Protein AF-A0A967IIK9-F1 (afdb_monomer)

Mean predicted aligned error: 10.29 Å

pLDDT: mean 81.0, std 13.45, range [45.06, 97.81]

Foldseek 3Di:
DPQADALKKKFKAQDPPQVSAWFNGPDIDGQDPRNDDDDDDDFHWIWIKMWHEPVSDPHDDHDAQIWIFTLPPPTDGDDPPDDDDSPDTDTDGHHHVVVVVVVVVPPDDADPDKDKDFDADPVRQGDWQDKDFADPDPVPTGRGQWIWGTAHNRRMTIIHRD

Secondary structure (DSSP, 8-state):
-----TT-EEEEES-STTTT-SS--SEEEEPPTTS-------SEEEEEEEEE-TT--SSSPPPTT-EEEE-TTPSEEE-TT-PPP------EE--HHHHHHHHHS-SS---S-EEEEE-B-TTS-B-SS---EE-SSTT--SS-SEEPPPP-TT-EEEEE--

Sequence (162 aa):
EGQPVVNGFVYVYTEAESGLMGPSYGEAIRIEDDGTFRIDLPAGRFFLAARKRADGGRMGEPAAGDLNGTYPANPVEVISGQYHEVGDFALSRVDAATLQQRLAVGKFDQTGTRFEGQVVTRDGAPVEGIYVFAYLDSRMVGKPTHISDPTGSDGRYVLNLG

Solvent-accessible surface area (backbone atoms only — not comparable to full-atom values): 9753 Å² total; per-residue (Å²): 130,94,66,59,52,57,68,18,33,43,36,34,20,73,61,73,90,45,78,80,38,62,69,42,51,82,44,73,44,68,27,36,83,81,42,49,76,85,82,93,72,75,60,47,60,32,35,48,35,39,41,29,42,88,86,63,55,94,71,81,82,86,51,67,72,15,36,43,28,65,46,86,73,55,67,44,77,42,56,78,98,60,88,80,87,80,74,86,78,71,66,42,70,37,51,54,68,62,51,49,52,59,58,67,51,56,94,62,68,91,44,97,40,68,52,73,54,68,44,53,50,99,88,64,50,52,38,57,68,45,69,51,74,40,56,91,52,92,84,67,63,30,43,56,76,28,68,29,58,59,12,41,83,73,4,40,40,53,34,48,58,114

Structure (mmCIF, N/CA/C/O backbone):
data_AF-A0A967IIK9-F1
#
_entry.id   AF-A0A967IIK9-F1
#
loop_
_atom_site.group_PDB
_atom_site.id
_atom_site.type_symbol
_atom_site.label_atom_id
_atom_site.label_alt_id
_atom_site.label_comp_id
_atom_site.label_asym_id
_atom_site.label_entity_id
_atom_site.label_seq_id
_atom_site.pdbx_PDB_ins_code
_atom_site.Cartn_x
_atom_site.Cartn_y
_atom_site.Cartn_z
_atom_site.occupancy
_atom_site.B_iso_or_equiv
_atom_site.auth_seq_id
_atom_site.auth_comp_id
_atom_site.auth_asym_id
_atom_site.auth_atom_id
_atom_site.pdbx_PDB_model_num
ATOM 1 N N . GLU A 1 1 ? -20.370 2.211 -4.664 1.00 54.03 1 GLU A N 1
ATOM 2 C CA . GLU A 1 1 ? -21.839 2.062 -4.760 1.00 54.03 1 GLU A CA 1
ATOM 3 C C . GLU A 1 1 ? -22.415 1.214 -3.618 1.00 54.03 1 GLU A C 1
ATOM 5 O O . GLU A 1 1 ? -23.237 0.352 -3.874 1.00 54.03 1 GLU A O 1
ATOM 10 N N . GLY A 1 2 ? -22.001 1.418 -2.357 1.00 71.12 2 GLY A N 1
ATOM 11 C CA . GLY A 1 2 ? -22.587 0.721 -1.192 1.00 71.12 2 GLY A CA 1
ATOM 12 C C . GLY A 1 2 ? -22.549 -0.819 -1.191 1.00 71.12 2 GLY A C 1
ATOM 13 O O . GLY A 1 2 ? -23.054 -1.426 -0.258 1.00 71.12 2 GLY A O 1
ATOM 14 N N . GLN A 1 3 ? -21.985 -1.459 -2.220 1.00 79.75 3 GLN A N 1
ATOM 15 C CA . GLN A 1 3 ? -21.902 -2.910 -2.333 1.00 79.75 3 GLN A CA 1
ATOM 16 C C . GLN A 1 3 ? -20.699 -3.460 -1.554 1.00 79.75 3 GLN A C 1
ATOM 18 O O . GLN A 1 3 ? -19.632 -2.832 -1.580 1.00 79.75 3 GLN A O 1
ATOM 23 N N . PRO A 1 4 ? -20.841 -4.647 -0.937 1.00 83.19 4 PRO A N 1
ATOM 24 C CA . PRO A 1 4 ? -19.737 -5.384 -0.337 1.00 83.19 4 PRO A CA 1
ATOM 25 C C . PRO A 1 4 ? -18.557 -5.571 -1.291 1.00 83.19 4 PRO A C 1
ATOM 27 O O . PRO A 1 4 ? -18.717 -5.889 -2.473 1.00 83.19 4 PRO A O 1
ATOM 30 N N . VAL A 1 5 ? -17.345 -5.401 -0.767 1.00 85.12 5 VAL A N 1
ATOM 31 C CA . VAL A 1 5 ? -16.115 -5.582 -1.540 1.00 85.12 5 VAL A CA 1
ATOM 32 C C . VAL A 1 5 ? -15.640 -7.022 -1.395 1.00 85.12 5 VAL A C 1
ATOM 34 O O . VAL A 1 5 ? -14.911 -7.358 -0.470 1.00 85.12 5 VAL A O 1
ATOM 37 N N . VAL A 1 6 ? -16.002 -7.865 -2.357 1.00 84.88 6 VAL A N 1
ATOM 38 C CA . VAL A 1 6 ? -15.527 -9.256 -2.414 1.00 84.88 6 VAL A CA 1
ATOM 39 C C . VAL A 1 6 ? -14.081 -9.342 -2.909 1.00 84.88 6 VAL A C 1
ATOM 41 O O . VAL A 1 6 ? -13.674 -8.578 -3.791 1.00 84.88 6 VAL A O 1
ATOM 44 N N . ASN A 1 7 ? -13.301 -10.298 -2.390 1.00 84.12 7 ASN A N 1
ATOM 45 C CA . ASN A 1 7 ? -11.879 -10.497 -2.732 1.00 84.12 7 ASN A CA 1
ATOM 46 C C . ASN A 1 7 ? -10.967 -9.287 -2.440 1.00 84.12 7 ASN A C 1
ATOM 48 O O . ASN A 1 7 ? -9.901 -9.145 -3.042 1.00 84.12 7 ASN A O 1
ATOM 52 N N . GLY A 1 8 ? -11.386 -8.390 -1.547 1.00 89.75 8 GLY A N 1
ATOM 53 C CA . GLY A 1 8 ? -10.505 -7.370 -0.990 1.00 89.75 8 GLY A CA 1
ATOM 54 C C . GLY A 1 8 ? -9.686 -7.909 0.182 1.00 89.75 8 GLY A C 1
ATOM 55 O O . GLY A 1 8 ? -9.935 -9.001 0.691 1.00 89.75 8 GLY A O 1
ATOM 56 N N . PHE A 1 9 ? -8.722 -7.114 0.628 1.00 90.75 9 PHE A N 1
ATOM 57 C CA . PHE A 1 9 ? -7.937 -7.367 1.827 1.00 90.75 9 PHE A CA 1
ATOM 58 C C . PHE A 1 9 ? -7.936 -6.133 2.722 1.00 90.75 9 PHE A C 1
ATOM 60 O O . PHE A 1 9 ? -7.770 -5.014 2.228 1.00 90.75 9 PHE A O 1
ATOM 67 N N . VAL A 1 10 ? -8.058 -6.347 4.030 1.00 90.38 10 VAL A N 1
ATOM 68 C CA . VAL A 1 10 ? -7.751 -5.349 5.061 1.00 90.38 10 VAL A CA 1
ATOM 69 C C . VAL A 1 10 ? -6.328 -5.583 5.544 1.00 90.38 10 VAL A C 1
ATOM 71 O O . VAL A 1 10 ? -5.923 -6.716 5.786 1.00 90.38 10 VAL A O 1
ATOM 74 N N . TYR A 1 11 ? -5.566 -4.508 5.663 1.00 87.75 11 TYR A N 1
ATOM 75 C CA . TYR A 1 11 ? -4.158 -4.480 6.018 1.00 87.75 11 TYR A CA 1
ATOM 76 C C . TYR A 1 11 ? -3.973 -3.735 7.330 1.00 87.75 11 TYR A C 1
ATOM 78 O O . TYR A 1 11 ? -4.471 -2.617 7.475 1.00 87.75 11 TYR A O 1
ATOM 86 N N . VAL A 1 12 ? -3.222 -4.339 8.247 1.00 86.69 12 VAL A N 1
ATOM 87 C CA . VAL A 1 12 ? -2.932 -3.783 9.570 1.00 86.69 12 VAL A CA 1
ATOM 88 C C . VAL A 1 12 ? -1.484 -3.327 9.630 1.00 86.69 12 VAL A C 1
ATOM 90 O O . VAL A 1 12 ? -0.575 -4.125 9.412 1.00 86.69 12 VAL A O 1
ATOM 93 N N . TYR A 1 13 ? -1.281 -2.064 9.987 1.00 82.06 13 TYR A N 1
ATOM 94 C CA . TYR A 1 13 ? 0.025 -1.436 10.159 1.00 82.06 13 TYR A CA 1
ATOM 95 C C . TYR A 1 13 ? 0.215 -0.987 11.605 1.00 82.06 13 TYR A C 1
ATOM 97 O O . TYR A 1 13 ? -0.733 -0.545 12.250 1.00 82.06 13 TYR A O 1
ATOM 105 N N . THR A 1 14 ? 1.444 -1.041 12.111 1.00 77.00 14 THR A N 1
ATOM 106 C CA . THR A 1 14 ? 1.787 -0.541 13.457 1.00 77.00 14 THR A CA 1
ATOM 107 C C . THR A 1 14 ? 2.270 0.914 13.457 1.00 77.00 14 THR A C 1
ATOM 109 O O . THR A 1 14 ? 2.436 1.505 14.519 1.00 77.00 14 THR A O 1
ATOM 112 N N . GLU A 1 15 ? 2.488 1.517 12.282 1.00 68.19 15 GLU A N 1
ATOM 113 C CA . GLU A 1 15 ? 3.069 2.859 12.128 1.00 68.19 15 GLU A CA 1
ATOM 114 C C . GLU A 1 15 ? 2.375 3.660 11.008 1.00 68.19 15 GLU A C 1
ATOM 116 O O . GLU A 1 15 ? 2.058 3.118 9.946 1.00 68.19 15 GLU A O 1
ATOM 121 N N . ALA A 1 16 ? 2.163 4.967 11.230 1.00 58.56 16 ALA A N 1
ATOM 122 C CA . ALA A 1 16 ? 1.489 5.874 10.286 1.00 58.56 16 ALA A CA 1
ATOM 123 C C . ALA A 1 16 ? 2.387 6.339 9.127 1.00 58.56 16 ALA A C 1
ATOM 125 O O . ALA A 1 16 ? 1.904 6.636 8.032 1.00 58.56 16 ALA A O 1
ATOM 126 N N . GLU A 1 17 ? 3.691 6.461 9.394 1.00 52.66 17 GLU A N 1
ATOM 127 C CA . GLU A 1 17 ? 4.623 7.330 8.653 1.00 52.66 17 GLU A CA 1
ATOM 128 C C . GLU A 1 17 ? 4.910 6.856 7.217 1.00 52.66 17 GLU A C 1
ATOM 130 O O . GLU A 1 17 ? 5.408 7.606 6.381 1.00 52.66 17 GLU A O 1
ATOM 135 N N . SER A 1 18 ? 4.504 5.633 6.874 1.00 49.22 18 SER A N 1
ATOM 136 C CA . SER A 1 18 ? 4.725 5.018 5.563 1.00 49.22 18 SER A CA 1
ATOM 137 C C . SER A 1 18 ? 3.665 5.357 4.502 1.00 49.22 18 SER A C 1
ATOM 139 O O . SER A 1 18 ? 3.729 4.837 3.385 1.00 49.22 18 SER A O 1
ATOM 141 N N . GLY A 1 19 ? 2.651 6.171 4.821 1.00 53.50 19 GLY A N 1
ATOM 142 C CA . GLY A 1 19 ? 1.469 6.315 3.958 1.00 53.50 19 GLY A CA 1
ATOM 143 C C . GLY A 1 19 ? 0.688 5.001 3.808 1.00 53.50 19 GLY A C 1
ATOM 144 O O . GLY A 1 19 ? -0.038 4.825 2.829 1.00 53.50 19 GLY A O 1
ATOM 145 N N . LEU A 1 20 ? 0.872 4.080 4.765 1.00 54.59 20 LEU A N 1
ATOM 146 C CA . LEU A 1 20 ? 0.305 2.730 4.804 1.00 54.59 20 LEU A CA 1
ATOM 147 C C . LEU A 1 20 ? 0.713 1.878 3.595 1.00 54.59 20 LEU A C 1
ATOM 149 O O . LEU A 1 20 ? -0.109 1.189 3.002 1.00 54.59 20 LEU A O 1
ATOM 153 N N . MET A 1 21 ? 1.981 1.931 3.189 1.00 54.22 21 MET A N 1
ATOM 154 C CA . MET A 1 21 ? 2.543 1.150 2.077 1.00 54.22 21 MET A CA 1
ATOM 155 C C . MET A 1 21 ? 3.737 0.317 2.575 1.00 54.22 21 MET A C 1
ATOM 157 O O . MET A 1 21 ? 4.458 0.747 3.469 1.00 54.22 21 MET A O 1
ATOM 161 N N . GLY A 1 22 ? 3.973 -0.865 1.995 1.00 50.12 22 GLY A N 1
ATOM 162 C CA . GLY A 1 22 ? 5.107 -1.740 2.352 1.00 50.12 22 GLY A CA 1
ATOM 163 C C . GLY A 1 22 ? 4.835 -2.764 3.477 1.00 50.12 22 GLY A C 1
ATOM 164 O O . GLY A 1 22 ? 3.728 -2.800 4.011 1.00 50.12 22 GLY A O 1
ATOM 165 N N . PRO A 1 23 ? 5.808 -3.642 3.810 1.00 45.06 23 PRO A N 1
ATOM 166 C CA . PRO A 1 23 ? 5.600 -4.878 4.575 1.00 45.06 23 PRO A CA 1
ATOM 167 C C . PRO A 1 23 ? 5.511 -4.745 6.103 1.00 45.06 23 PRO A C 1
ATOM 169 O O . PRO A 1 23 ? 5.667 -5.754 6.785 1.00 45.06 23 PRO A O 1
ATOM 172 N N . SER A 1 24 ? 5.204 -3.568 6.667 1.00 47.59 24 SER A N 1
ATOM 173 C CA . SER A 1 24 ? 4.744 -3.511 8.070 1.00 47.59 24 SER A CA 1
ATOM 174 C C . SER A 1 24 ? 3.294 -3.994 8.135 1.00 47.59 24 SER A C 1
ATOM 176 O O . SER A 1 24 ? 2.374 -3.240 8.425 1.00 47.59 24 SER A O 1
ATOM 178 N N . TYR A 1 25 ? 3.088 -5.248 7.742 1.00 59.69 25 TYR A N 1
ATOM 179 C CA . TYR A 1 25 ? 1.838 -5.954 7.914 1.00 59.69 25 TYR A CA 1
ATOM 180 C C . TYR A 1 25 ? 1.947 -6.667 9.250 1.00 59.69 25 TYR A C 1
ATOM 182 O O . TYR A 1 25 ? 2.594 -7.708 9.335 1.00 59.69 25 TYR A O 1
ATOM 190 N N . GLY A 1 26 ? 1.318 -6.111 10.286 1.00 57.41 26 GLY A N 1
ATOM 191 C CA . GLY A 1 26 ? 0.969 -6.932 11.444 1.00 57.41 26 GLY A CA 1
ATOM 192 C C . GLY A 1 26 ? 0.155 -8.137 10.965 1.00 57.41 26 GLY A C 1
ATOM 193 O O . GLY A 1 26 ? 0.428 -9.267 11.352 1.00 57.41 26 GLY A O 1
ATOM 194 N N . GLU A 1 27 ? -0.758 -7.894 10.012 1.00 67.38 27 GLU A N 1
ATOM 195 C CA . GLU A 1 27 ? -1.522 -8.917 9.305 1.00 67.38 27 GLU A CA 1
ATOM 196 C C . GLU A 1 27 ? -2.166 -8.344 8.025 1.00 67.38 27 GLU A C 1
ATOM 198 O O . GLU A 1 27 ? -2.284 -7.125 7.859 1.00 67.38 27 GLU A O 1
ATOM 203 N N . ALA A 1 28 ? -2.610 -9.211 7.111 1.00 80.88 28 ALA A N 1
ATOM 204 C CA . ALA A 1 28 ? -3.634 -8.828 6.140 1.00 80.88 28 ALA A CA 1
ATOM 205 C C . ALA A 1 28 ? -4.644 -9.955 5.962 1.00 80.88 28 ALA A C 1
ATOM 207 O O . ALA A 1 28 ? -4.259 -11.117 5.804 1.00 80.88 28 ALA A O 1
ATOM 208 N N . ILE A 1 29 ? -5.918 -9.593 5.968 1.00 87.19 29 ILE A N 1
ATOM 209 C CA . ILE A 1 29 ? -7.032 -10.533 6.054 1.00 87.19 29 ILE A CA 1
ATOM 210 C C . ILE A 1 29 ? -7.949 -10.317 4.872 1.00 87.19 29 ILE A C 1
ATOM 212 O O . ILE A 1 29 ? -8.207 -9.182 4.470 1.00 87.19 29 ILE A O 1
ATOM 216 N N . ARG A 1 30 ? -8.381 -11.429 4.281 1.00 89.88 30 ARG A N 1
ATOM 217 C CA . ARG A 1 30 ? -9.319 -11.419 3.165 1.00 89.88 30 ARG A CA 1
ATOM 218 C C . ARG A 1 30 ? -10.685 -10.967 3.682 1.00 89.88 30 ARG A C 1
ATOM 220 O O . ARG A 1 30 ? -11.113 -11.407 4.741 1.00 89.88 30 ARG A O 1
ATOM 227 N N . ILE A 1 31 ? -11.339 -10.095 2.927 1.00 90.44 31 ILE A N 1
ATOM 228 C CA . ILE A 1 31 ? -12.728 -9.708 3.167 1.00 90.44 31 ILE A CA 1
ATOM 229 C C . ILE A 1 31 ? -13.622 -10.867 2.720 1.00 90.44 31 ILE A C 1
ATOM 231 O O . ILE A 1 31 ? -13.422 -11.418 1.630 1.00 90.44 31 ILE A O 1
ATOM 235 N N . GLU A 1 32 ? -14.573 -11.239 3.569 1.00 90.06 32 GLU A N 1
ATOM 236 C CA . GLU A 1 32 ? -15.556 -12.279 3.283 1.00 90.06 32 GLU A CA 1
ATOM 237 C C . GLU A 1 32 ? -16.496 -11.859 2.144 1.00 90.06 32 GLU A C 1
ATOM 239 O O . GLU A 1 32 ? -16.571 -10.693 1.746 1.00 90.06 32 GLU A O 1
ATOM 244 N N . ASP A 1 33 ? -17.230 -12.819 1.586 1.00 88.44 33 ASP A N 1
ATOM 245 C CA . ASP A 1 33 ? -18.086 -12.562 0.423 1.00 88.44 33 ASP A CA 1
ATOM 246 C C . ASP A 1 33 ? -19.277 -11.629 0.751 1.00 88.44 33 ASP A C 1
ATOM 248 O O . ASP A 1 33 ? -19.853 -11.017 -0.149 1.00 88.44 33 ASP A O 1
ATOM 252 N N . ASP A 1 34 ? -19.613 -11.468 2.035 1.00 88.62 34 ASP A N 1
ATOM 253 C CA . ASP A 1 34 ? -20.610 -10.514 2.539 1.00 88.62 34 ASP A CA 1
ATOM 254 C C . ASP A 1 34 ? -20.029 -9.124 2.870 1.00 88.62 34 ASP A C 1
ATOM 256 O O . ASP A 1 34 ? -20.766 -8.222 3.270 1.00 88.62 34 ASP A O 1
ATOM 260 N N . GLY A 1 35 ? -18.724 -8.918 2.659 1.00 89.00 35 GLY A N 1
ATOM 261 C CA . GLY A 1 35 ? -18.029 -7.658 2.929 1.00 89.00 35 GLY A CA 1
ATOM 262 C C . GLY A 1 35 ? -17.511 -7.510 4.357 1.00 89.00 35 GLY A C 1
ATOM 263 O O . GLY A 1 35 ? -16.884 -6.493 4.660 1.00 89.00 35 GLY A O 1
ATOM 264 N N . THR A 1 36 ? -17.746 -8.493 5.226 1.00 91.25 36 THR A N 1
ATOM 265 C CA . THR A 1 36 ? -17.267 -8.463 6.608 1.00 91.25 36 THR A CA 1
ATOM 266 C C . THR A 1 36 ? -15.810 -8.916 6.714 1.00 91.25 36 THR A C 1
ATOM 268 O O . THR A 1 36 ? -15.253 -9.578 5.836 1.00 91.25 36 THR A O 1
ATOM 271 N N . PHE A 1 37 ? -15.154 -8.519 7.801 1.00 90.94 37 PHE A N 1
ATOM 272 C CA . PHE A 1 37 ? -13.833 -9.009 8.175 1.00 90.94 37 PHE A CA 1
ATOM 273 C C . PHE A 1 37 ? -13.692 -8.973 9.697 1.00 90.94 37 PHE A C 1
ATOM 275 O O . PHE A 1 37 ? -14.311 -8.151 10.375 1.00 90.94 37 PHE A O 1
ATOM 282 N N . ARG A 1 38 ? -12.850 -9.852 10.242 1.00 90.38 38 ARG A N 1
ATOM 283 C CA . ARG A 1 38 ? -12.501 -9.878 11.666 1.00 90.38 38 ARG A CA 1
ATOM 284 C C . ARG A 1 38 ? -11.003 -10.085 11.806 1.00 90.38 38 ARG A C 1
ATOM 286 O O . ARG A 1 38 ? -10.424 -10.879 11.070 1.00 90.38 38 ARG A O 1
ATOM 293 N N . ILE A 1 39 ? -10.393 -9.362 12.739 1.00 87.25 39 ILE A N 1
ATOM 294 C CA . ILE A 1 39 ? -8.954 -9.409 12.989 1.00 87.25 39 ILE A CA 1
ATOM 295 C C . ILE A 1 39 ? -8.725 -9.548 14.488 1.00 87.25 39 ILE A C 1
ATOM 297 O O . ILE A 1 39 ? -9.228 -8.731 15.258 1.00 87.25 39 ILE A O 1
ATOM 301 N N . ASP A 1 40 ? -7.954 -10.555 14.885 1.00 87.19 40 ASP A N 1
ATOM 302 C CA . ASP A 1 40 ? -7.540 -10.746 16.271 1.00 87.19 40 ASP A CA 1
ATOM 303 C C . ASP A 1 40 ? -6.155 -10.115 16.461 1.00 87.19 40 ASP A C 1
ATOM 305 O O . ASP A 1 40 ? -5.150 -10.641 15.990 1.00 87.19 40 ASP A O 1
ATOM 309 N N . LEU A 1 41 ? -6.100 -8.963 17.135 1.00 84.62 41 LEU A N 1
ATOM 310 C CA . LEU A 1 41 ? -4.861 -8.215 17.369 1.00 84.62 41 LEU A CA 1
ATOM 311 C C . LEU A 1 41 ? -4.481 -8.209 18.854 1.00 84.62 41 LEU A C 1
A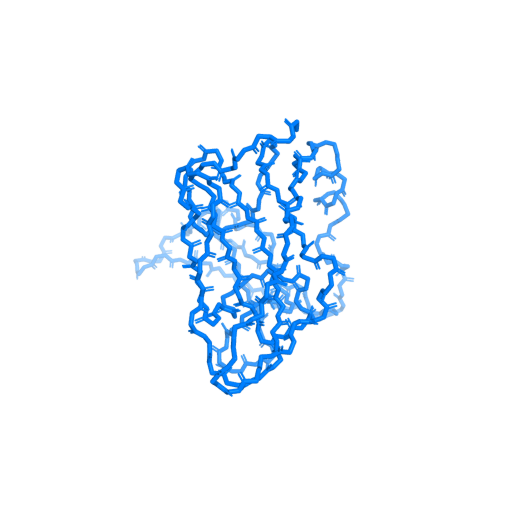TOM 313 O O . LEU A 1 41 ? -5.363 -8.189 19.718 1.00 84.62 41 LEU A O 1
ATOM 317 N N . PRO A 1 42 ? -3.175 -8.168 19.185 1.00 84.31 42 PRO A N 1
ATOM 318 C CA . PRO A 1 42 ? -2.753 -7.834 20.537 1.00 84.31 42 PRO A CA 1
ATOM 319 C C . PRO A 1 42 ? -3.153 -6.394 20.878 1.00 84.31 42 PRO A C 1
ATOM 321 O O . PRO A 1 42 ? -3.372 -5.568 19.991 1.00 84.31 42 PRO A O 1
ATOM 324 N N . ALA A 1 43 ? -3.201 -6.072 22.172 1.00 87.56 43 ALA A N 1
ATOM 325 C CA . ALA A 1 43 ? -3.431 -4.698 22.601 1.00 87.56 43 ALA A CA 1
ATOM 326 C C . ALA A 1 43 ? -2.345 -3.768 22.033 1.00 87.56 43 ALA A C 1
ATOM 328 O O . ALA A 1 43 ? -1.154 -4.087 22.091 1.00 87.56 43 ALA A O 1
ATOM 329 N N . GLY A 1 44 ? -2.750 -2.626 21.482 1.00 87.81 44 GLY A N 1
ATOM 330 C CA . GLY A 1 44 ? -1.831 -1.735 20.783 1.00 87.81 44 GLY A CA 1
ATOM 331 C C . GLY A 1 44 ? -2.522 -0.683 19.924 1.00 87.81 44 GLY A C 1
ATOM 332 O O . GLY A 1 44 ? -3.744 -0.557 19.921 1.00 87.81 44 GLY A O 1
ATOM 333 N N . ARG A 1 45 ? -1.710 0.085 19.193 1.00 86.62 45 ARG A N 1
ATOM 334 C CA . ARG A 1 45 ? -2.147 1.145 18.280 1.00 86.62 45 ARG A CA 1
ATOM 335 C C . ARG A 1 45 ? -1.866 0.720 16.845 1.00 86.62 45 ARG A C 1
ATOM 337 O O . ARG A 1 45 ? -0.717 0.452 16.502 1.00 86.62 45 ARG A O 1
ATOM 344 N N . PHE A 1 46 ? -2.902 0.699 16.015 1.00 87.19 46 PHE A N 1
ATOM 345 C CA . PHE A 1 46 ? -2.832 0.202 14.645 1.00 87.19 46 PHE A CA 1
ATOM 346 C C . PHE A 1 46 ? -3.403 1.196 13.641 1.00 87.19 46 PHE A C 1
ATOM 348 O O . PHE A 1 46 ? -4.170 2.093 13.979 1.00 87.19 46 PHE A O 1
ATOM 355 N N . PHE A 1 47 ? -3.042 1.011 12.380 1.00 88.75 47 PHE A N 1
ATOM 356 C CA . PHE A 1 47 ? -3.586 1.742 11.249 1.00 88.75 47 PHE A CA 1
ATOM 357 C C . PHE A 1 47 ? -4.103 0.744 10.226 1.00 88.75 47 PHE A C 1
ATOM 359 O O . PHE A 1 47 ? -3.425 -0.230 9.904 1.00 88.75 47 PHE A O 1
ATOM 366 N N . LEU A 1 48 ? -5.299 0.989 9.707 1.00 89.31 48 LEU A N 1
ATOM 367 C CA . LEU A 1 48 ? -5.974 0.100 8.775 1.00 89.31 48 LEU A CA 1
ATOM 368 C C . LEU A 1 48 ? -6.022 0.714 7.374 1.00 89.31 48 LEU A C 1
ATOM 370 O O . LEU A 1 48 ? -6.397 1.877 7.196 1.00 89.31 48 LEU A O 1
ATOM 374 N N . ALA A 1 49 ? -5.681 -0.085 6.369 1.00 90.00 49 ALA A N 1
ATOM 375 C CA . ALA A 1 49 ? -5.963 0.201 4.965 1.00 90.00 49 ALA A CA 1
ATOM 376 C C . ALA A 1 49 ? -6.735 -0.973 4.365 1.00 90.00 49 ALA A C 1
ATOM 378 O O . ALA A 1 49 ? -6.540 -2.108 4.786 1.00 90.00 49 ALA A O 1
ATOM 379 N N . ALA A 1 50 ? -7.562 -0.738 3.357 1.00 90.69 50 ALA A N 1
ATOM 380 C CA . ALA A 1 50 ? -8.236 -1.806 2.635 1.00 90.69 50 ALA A CA 1
ATOM 381 C C . ALA A 1 50 ? -8.013 -1.645 1.130 1.00 90.69 50 ALA A C 1
ATOM 383 O O . ALA A 1 50 ? -7.948 -0.527 0.608 1.00 90.69 50 ALA A O 1
ATOM 384 N N . ARG A 1 51 ? -7.813 -2.768 0.433 1.00 90.69 51 ARG A N 1
ATOM 385 C CA . ARG A 1 51 ? -7.519 -2.777 -1.006 1.00 90.69 51 ARG A CA 1
ATOM 386 C C . ARG A 1 51 ? -8.150 -3.966 -1.698 1.00 90.69 51 ARG A C 1
ATOM 388 O O . ARG A 1 51 ? -8.104 -5.077 -1.181 1.00 90.69 51 ARG A O 1
ATOM 395 N N . LYS A 1 52 ? -8.635 -3.753 -2.915 1.00 91.06 52 LYS A N 1
ATOM 396 C CA . LYS A 1 52 ? -8.994 -4.817 -3.853 1.00 91.06 52 LYS A CA 1
ATOM 397 C C . LYS A 1 52 ? -8.265 -4.563 -5.157 1.00 91.06 52 LYS A C 1
ATOM 399 O O . LYS A 1 52 ? -8.5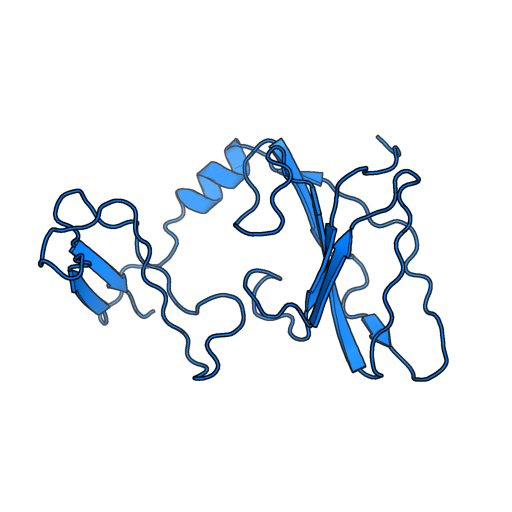45 -3.567 -5.824 1.00 91.06 52 LYS A O 1
ATOM 404 N N . ARG A 1 53 ? -7.363 -5.474 -5.512 1.00 88.38 53 ARG A N 1
ATOM 405 C CA . ARG A 1 53 ? -6.643 -5.413 -6.783 1.00 88.38 53 ARG A CA 1
ATOM 406 C C . ARG A 1 53 ? -7.365 -6.202 -7.859 1.00 88.38 53 ARG A C 1
ATOM 408 O O . ARG A 1 53 ? -8.004 -7.214 -7.565 1.00 88.38 53 ARG A O 1
ATOM 415 N N . ALA A 1 54 ? -7.284 -5.730 -9.096 1.00 86.31 54 ALA A N 1
ATOM 416 C CA . ALA A 1 54 ? -7.885 -6.398 -10.245 1.00 86.31 54 ALA A CA 1
ATOM 417 C C . ALA A 1 54 ? -7.253 -7.773 -10.523 1.00 86.31 54 ALA A C 1
ATOM 419 O O . ALA A 1 54 ? -7.956 -8.689 -10.942 1.00 86.31 54 ALA A O 1
ATOM 420 N N . ASP A 1 55 ? -5.959 -7.931 -10.234 1.00 83.00 55 ASP A N 1
ATOM 421 C CA . ASP A 1 55 ? -5.213 -9.189 -10.367 1.00 83.00 55 ASP A CA 1
ATOM 422 C C . ASP A 1 55 ? -5.446 -10.171 -9.199 1.00 83.00 55 ASP A C 1
ATOM 424 O O . ASP A 1 55 ? -4.916 -11.280 -9.206 1.00 83.00 55 ASP A O 1
ATOM 428 N N . GLY A 1 56 ? -6.226 -9.775 -8.183 1.00 82.75 56 GLY A N 1
ATOM 429 C CA . GLY A 1 56 ? -6.432 -10.549 -6.954 1.00 82.75 56 GLY A CA 1
ATOM 430 C C . GLY A 1 56 ? -5.203 -10.607 -6.039 1.00 82.75 56 GLY A C 1
ATOM 431 O O . GLY A 1 56 ? -5.221 -11.290 -5.014 1.00 82.75 56 GLY A O 1
ATOM 432 N N . GLY A 1 57 ? -4.137 -9.887 -6.385 1.00 79.00 57 GLY A N 1
ATOM 433 C CA . GLY A 1 57 ? -2.879 -9.854 -5.668 1.00 79.00 57 GLY A CA 1
ATOM 434 C C . GLY A 1 57 ? -2.996 -9.187 -4.300 1.00 79.00 57 GLY A C 1
ATOM 435 O O . GLY A 1 57 ? -3.667 -8.167 -4.099 1.00 79.00 57 GLY A O 1
ATOM 436 N N . ARG A 1 58 ? -2.268 -9.745 -3.329 1.00 74.88 58 ARG A N 1
ATOM 437 C CA . ARG A 1 58 ? -2.175 -9.200 -1.966 1.00 74.88 58 ARG A CA 1
ATOM 438 C C . ARG A 1 58 ? -1.079 -8.138 -1.819 1.00 74.88 58 ARG A C 1
ATOM 440 O O . ARG A 1 58 ? -1.139 -7.337 -0.887 1.00 74.88 58 ARG A O 1
ATOM 447 N N . MET A 1 59 ? -0.095 -8.122 -2.713 1.00 71.88 59 MET A N 1
ATOM 448 C CA . MET A 1 59 ? 1.126 -7.314 -2.608 1.00 71.88 59 MET A CA 1
ATOM 449 C C . MET A 1 59 ? 1.237 -6.312 -3.763 1.00 71.88 59 MET A C 1
ATOM 451 O O . MET A 1 59 ? 0.524 -6.428 -4.752 1.00 71.88 59 MET A O 1
ATOM 455 N N . GLY A 1 60 ? 2.133 -5.330 -3.626 1.00 69.12 60 GLY A N 1
ATOM 456 C CA . GLY A 1 60 ? 2.380 -4.301 -4.645 1.00 69.12 60 GLY A CA 1
ATOM 457 C C . GLY A 1 60 ? 1.565 -3.019 -4.454 1.00 69.12 60 GLY A C 1
ATOM 458 O O . GLY A 1 60 ? 0.621 -2.971 -3.658 1.00 69.12 60 GLY A O 1
ATOM 459 N N . GLU A 1 61 ? 1.956 -1.953 -5.154 1.00 73.06 61 GLU A N 1
ATOM 460 C CA . GLU A 1 61 ? 1.197 -0.697 -5.148 1.00 73.06 61 GLU A CA 1
ATOM 461 C C . GLU A 1 61 ? -0.148 -0.882 -5.878 1.00 73.06 61 GLU A C 1
ATOM 463 O O . GLU A 1 61 ? -0.196 -1.625 -6.857 1.00 73.06 61 GLU A O 1
ATOM 468 N N . PRO A 1 62 ? -1.244 -0.244 -5.426 1.00 80.56 62 PRO A N 1
ATOM 469 C CA . PRO A 1 62 ? -2.499 -0.239 -6.175 1.00 80.56 62 PRO A CA 1
ATOM 470 C C . PRO A 1 62 ? -2.325 0.365 -7.574 1.00 80.56 62 PRO A C 1
ATOM 472 O O . PRO A 1 62 ? -1.768 1.457 -7.718 1.00 80.56 62 PRO A O 1
ATOM 475 N N . ALA A 1 63 ? -2.835 -0.326 -8.587 1.00 84.12 63 ALA A N 1
ATOM 476 C CA . ALA A 1 63 ? -2.871 0.127 -9.967 1.00 84.12 63 ALA A CA 1
ATOM 477 C C . ALA A 1 63 ? -4.152 0.919 -10.263 1.00 84.12 63 ALA A C 1
ATOM 479 O O . ALA A 1 63 ? -5.131 0.888 -9.513 1.00 84.12 63 ALA A O 1
ATOM 480 N N . ALA A 1 64 ? -4.164 1.629 -11.392 1.00 85.56 64 ALA A N 1
ATOM 481 C CA . ALA A 1 64 ? -5.368 2.296 -11.870 1.00 85.56 64 ALA A CA 1
ATOM 482 C C . ALA A 1 64 ? -6.514 1.285 -12.043 1.00 85.56 64 ALA A C 1
ATOM 484 O O . ALA A 1 64 ? -6.342 0.231 -12.653 1.00 85.56 64 ALA A O 1
ATOM 485 N N . GLY A 1 65 ? -7.693 1.621 -11.519 1.00 87.50 65 GLY A N 1
ATOM 486 C CA . GLY A 1 65 ? -8.866 0.748 -11.546 1.00 87.50 65 GLY A CA 1
ATOM 487 C C . GLY A 1 65 ? -9.025 -0.172 -10.332 1.00 87.50 65 GLY A C 1
ATOM 488 O O . GLY A 1 65 ? -10.141 -0.660 -10.131 1.00 87.50 65 GLY A O 1
ATOM 489 N N . ASP A 1 66 ? -7.993 -0.338 -9.501 1.00 91.12 66 ASP A N 1
ATOM 490 C CA . ASP A 1 66 ? -8.104 -1.006 -8.201 1.00 91.12 66 ASP A CA 1
ATOM 491 C C . ASP A 1 66 ? -8.995 -0.206 -7.242 1.00 91.12 66 ASP A C 1
ATOM 493 O O . ASP A 1 66 ? -9.271 0.976 -7.458 1.00 91.12 66 ASP A O 1
ATOM 497 N N . LEU A 1 67 ? -9.432 -0.838 -6.153 1.00 92.38 67 LEU A N 1
ATOM 498 C CA . LEU A 1 67 ? -10.050 -0.144 -5.025 1.00 92.38 67 LEU A CA 1
ATOM 499 C C . LEU A 1 67 ? -9.029 0.004 -3.897 1.00 92.38 67 LEU A C 1
ATOM 501 O O . LEU A 1 67 ? -8.359 -0.964 -3.540 1.00 92.38 67 LEU A O 1
ATOM 505 N N . ASN A 1 68 ? -8.930 1.196 -3.315 1.00 90.50 68 ASN A N 1
ATOM 506 C CA . ASN A 1 68 ? -8.023 1.498 -2.212 1.00 90.50 68 ASN A CA 1
ATOM 507 C C . ASN A 1 68 ? -8.683 2.485 -1.236 1.00 90.50 68 AS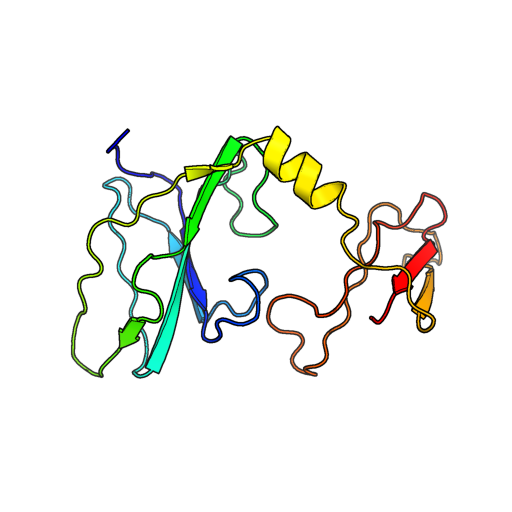N A C 1
ATOM 509 O O . ASN A 1 68 ? -9.408 3.391 -1.648 1.00 90.50 68 ASN A O 1
ATOM 513 N N . GLY A 1 69 ? -8.420 2.320 0.058 1.00 89.44 69 GLY A N 1
ATOM 514 C CA . GLY A 1 69 ? -8.936 3.203 1.098 1.00 89.44 69 GLY A CA 1
ATOM 515 C C . GLY A 1 69 ? -8.113 3.125 2.376 1.00 89.44 69 GLY A C 1
ATOM 516 O O . GLY A 1 69 ? -7.587 2.072 2.738 1.00 89.44 69 GLY A O 1
ATOM 517 N N . THR A 1 70 ? -8.021 4.262 3.056 1.00 90.12 70 THR A N 1
ATOM 518 C CA . THR A 1 70 ? -7.464 4.381 4.405 1.00 90.12 70 THR A CA 1
ATOM 519 C C . THR A 1 70 ? -8.621 4.509 5.380 1.00 90.12 70 THR A C 1
ATOM 521 O O . THR A 1 70 ? -9.556 5.262 5.110 1.00 90.12 70 THR A O 1
ATOM 524 N N . TYR A 1 71 ? -8.568 3.787 6.498 1.00 91.31 71 TYR A N 1
ATOM 525 C CA . TYR A 1 71 ? -9.637 3.847 7.487 1.00 91.31 71 TYR A CA 1
ATOM 526 C C . TYR A 1 71 ? -9.695 5.259 8.099 1.00 91.31 71 TYR A C 1
ATOM 528 O O . TYR A 1 71 ? -8.665 5.752 8.571 1.00 91.31 71 TYR A O 1
ATOM 536 N N . PRO A 1 72 ? -10.852 5.947 8.062 1.00 89.31 72 PRO A N 1
ATOM 537 C CA . PRO A 1 72 ? -10.934 7.370 8.398 1.00 89.31 72 PRO A CA 1
ATOM 538 C C . PRO A 1 72 ? -10.677 7.662 9.877 1.00 89.31 72 PRO A C 1
ATOM 540 O O . PRO A 1 72 ? -10.167 8.730 10.197 1.00 89.31 72 PRO A O 1
ATOM 543 N N . ALA A 1 73 ? -10.983 6.716 10.769 1.00 90.56 73 ALA A N 1
ATOM 544 C CA . ALA A 1 73 ? -10.721 6.837 12.202 1.00 90.56 73 ALA A CA 1
ATOM 545 C C . ALA A 1 73 ? -9.390 6.186 12.612 1.00 90.56 73 ALA A C 1
ATOM 547 O O . ALA A 1 73 ? -9.237 5.731 13.739 1.00 90.56 73 ALA A O 1
ATOM 548 N N . ASN A 1 74 ? -8.420 6.121 11.696 1.00 89.62 74 ASN A N 1
ATOM 549 C CA . ASN A 1 74 ? -7.050 5.780 12.058 1.00 89.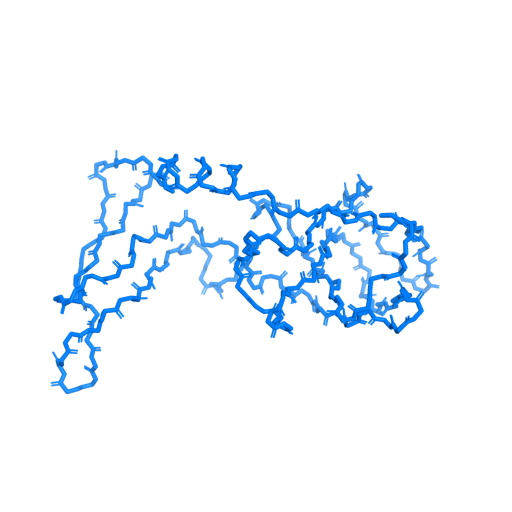62 74 ASN A CA 1
ATOM 550 C C . ASN A 1 74 ? -6.425 6.877 12.941 1.00 89.62 74 ASN A C 1
ATOM 552 O O . ASN A 1 74 ? -6.591 8.062 12.642 1.00 89.62 74 ASN A O 1
ATOM 556 N N . PRO A 1 75 ? -5.612 6.516 13.949 1.00 91.44 75 PRO A N 1
ATOM 557 C CA . PRO A 1 75 ? -5.290 5.156 14.397 1.00 91.44 75 PRO A CA 1
ATOM 558 C C . PRO A 1 75 ? -6.444 4.476 15.153 1.00 91.44 75 PRO A C 1
ATOM 560 O O . PRO A 1 75 ? -7.213 5.136 15.843 1.00 91.44 75 PRO A O 1
ATOM 563 N N . VAL A 1 76 ? -6.487 3.147 15.102 1.00 90.00 76 VAL A N 1
ATOM 564 C CA . VAL A 1 76 ? -7.357 2.316 15.942 1.00 90.00 76 VAL A CA 1
ATOM 565 C C . VAL A 1 76 ? -6.577 1.853 17.169 1.00 90.00 76 VAL A C 1
ATOM 567 O O . VAL A 1 76 ? -5.516 1.237 17.041 1.00 90.00 76 VAL A O 1
ATOM 570 N N . GLU A 1 77 ? -7.101 2.136 18.358 1.00 90.56 77 GLU A N 1
ATOM 571 C CA . GLU A 1 77 ? -6.601 1.567 19.610 1.00 90.56 77 GLU A CA 1
ATOM 572 C C . GLU A 1 77 ? -7.324 0.250 19.899 1.00 90.56 77 GLU A C 1
ATOM 574 O O . GLU A 1 77 ? -8.551 0.190 19.882 1.00 90.56 77 GLU A O 1
ATOM 579 N N . VAL A 1 78 ? -6.557 -0.810 20.145 1.00 89.06 78 VAL A N 1
ATOM 580 C CA . VAL A 1 78 ? -7.068 -2.132 20.515 1.00 89.06 78 VAL A CA 1
ATOM 581 C C . VAL A 1 78 ? -6.754 -2.380 21.979 1.00 89.06 78 VAL A C 1
ATOM 583 O O . VAL A 1 78 ? -5.592 -2.338 22.395 1.00 89.06 78 VAL A O 1
ATOM 586 N N . ILE A 1 79 ? -7.793 -2.674 22.757 1.00 89.00 79 ILE A N 1
ATOM 587 C CA . ILE A 1 79 ? -7.693 -3.022 24.173 1.00 89.00 79 ILE A CA 1
ATOM 588 C C . ILE A 1 79 ? -7.888 -4.532 24.330 1.00 89.00 79 ILE A C 1
ATOM 590 O O . ILE A 1 79 ? -8.744 -5.141 23.690 1.00 89.00 79 ILE A O 1
ATOM 594 N N . SER A 1 80 ? -7.089 -5.152 25.200 1.00 87.56 80 SER A N 1
ATOM 595 C CA . SER A 1 80 ? -7.162 -6.596 25.442 1.00 87.56 80 SER A CA 1
ATOM 596 C C . SER A 1 80 ? -8.561 -7.028 25.898 1.00 87.56 80 SER A C 1
ATOM 598 O O . SER A 1 80 ? -9.140 -6.428 26.804 1.00 87.56 80 SER A O 1
ATOM 600 N N . GLY A 1 81 ? -9.083 -8.096 25.288 1.00 87.62 81 GLY A N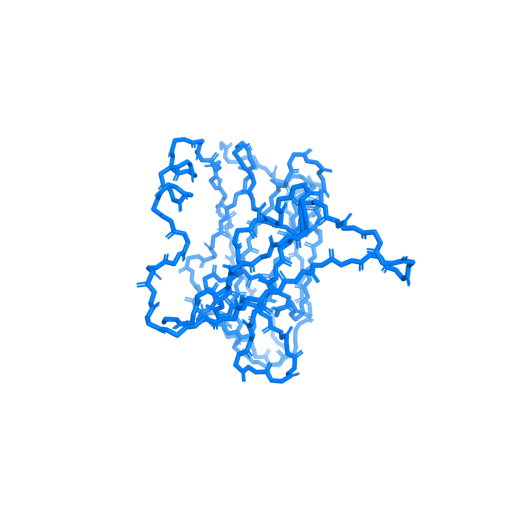 1
ATOM 601 C CA . GLY A 1 81 ? -10.372 -8.692 25.647 1.00 87.62 81 GLY A CA 1
ATOM 602 C C . GLY A 1 81 ? -11.604 -7.931 25.147 1.00 87.62 81 GLY A C 1
ATOM 603 O O . GLY A 1 81 ? -12.714 -8.280 25.545 1.00 87.62 81 GLY A O 1
ATOM 604 N N . GLN A 1 82 ? -11.435 -6.916 24.294 1.00 87.06 82 GLN A N 1
ATOM 605 C CA . GLN A 1 82 ? -12.536 -6.157 23.701 1.00 87.06 82 GLN A CA 1
ATOM 606 C C . GLN A 1 82 ? -12.535 -6.271 22.177 1.00 87.06 82 GLN A C 1
ATOM 608 O O . GLN A 1 82 ? -11.484 -6.282 21.540 1.00 87.06 82 GLN A O 1
ATOM 613 N N . TYR A 1 83 ? -13.734 -6.317 21.599 1.00 85.00 83 TYR A N 1
ATOM 614 C CA . TYR A 1 83 ? -13.926 -6.129 20.166 1.00 85.00 83 TYR A CA 1
ATOM 615 C C . TYR A 1 83 ? -14.302 -4.677 19.896 1.00 85.00 83 TYR A C 1
ATOM 617 O O . TYR A 1 83 ? -15.234 -4.150 20.505 1.00 85.00 83 TYR A O 1
ATOM 625 N N . HIS A 1 84 ? -13.588 -4.052 18.962 1.00 84.56 84 HIS A N 1
ATOM 626 C CA . HIS A 1 84 ? -13.913 -2.724 18.458 1.00 84.56 84 HIS A CA 1
ATOM 627 C C . HIS A 1 84 ? -14.577 -2.844 17.090 1.00 84.56 84 HIS A C 1
ATOM 629 O O . HIS A 1 84 ? -13.984 -3.357 16.142 1.00 84.56 84 HIS A O 1
ATOM 635 N N . GLU A 1 85 ? -15.812 -2.360 16.993 1.00 87.94 85 GLU A N 1
ATOM 636 C CA . GLU A 1 85 ? -16.517 -2.251 15.723 1.00 87.94 85 GLU A CA 1
ATOM 637 C C . GLU A 1 85 ? -16.026 -1.006 14.977 1.00 87.94 85 GLU A C 1
ATOM 639 O O . GLU A 1 85 ? -16.097 0.111 15.488 1.00 87.94 85 GLU A O 1
ATOM 644 N N . VAL A 1 86 ? -15.492 -1.212 13.773 1.00 86.69 86 VAL A N 1
ATOM 645 C CA . VAL A 1 86 ? -14.926 -0.144 12.929 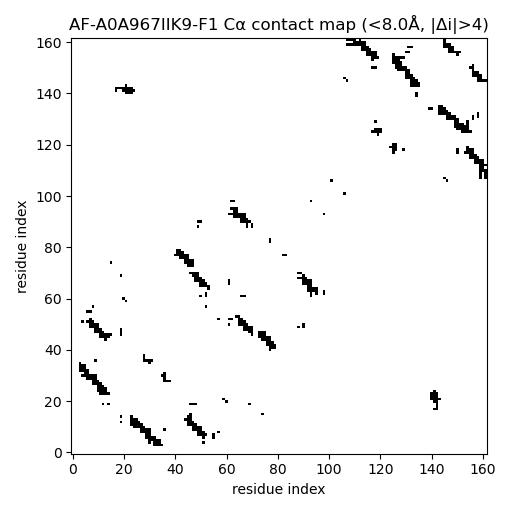1.00 86.69 86 VAL A CA 1
ATOM 646 C C . VAL A 1 86 ? -15.932 0.413 11.913 1.00 86.69 86 VAL A C 1
ATOM 648 O O . VAL A 1 86 ? -15.621 1.348 11.185 1.00 86.69 86 VAL A O 1
ATOM 651 N N . GLY A 1 87 ? -17.154 -0.125 11.869 1.00 88.75 87 GLY A N 1
ATOM 652 C CA . GLY A 1 87 ? -18.196 0.309 10.938 1.00 88.75 87 GLY A CA 1
ATOM 653 C C . GLY A 1 87 ? -17.789 0.192 9.463 1.00 88.75 87 GLY A C 1
ATOM 654 O O . GLY A 1 87 ? -16.956 -0.637 9.087 1.00 88.75 87 GLY A O 1
ATOM 655 N N . ASP A 1 88 ? -18.388 1.036 8.621 1.00 87.56 88 ASP A N 1
ATOM 656 C CA . ASP A 1 88 ? -18.194 0.989 7.172 1.00 87.56 88 ASP A CA 1
ATOM 657 C C . ASP A 1 88 ? -16.805 1.483 6.747 1.00 87.56 88 ASP A C 1
ATOM 659 O O . ASP A 1 88 ? -16.436 2.649 6.925 1.00 87.56 88 ASP A O 1
ATOM 663 N N . PHE A 1 89 ? -16.053 0.611 6.072 1.00 88.75 89 PHE A N 1
ATOM 664 C CA . PHE A 1 89 ? -14.774 0.959 5.461 1.00 88.75 89 PHE A CA 1
ATOM 665 C C . PHE A 1 89 ? -14.950 1.266 3.966 1.00 88.75 89 PHE A C 1
ATOM 667 O O . PHE A 1 89 ? -14.873 0.389 3.104 1.00 88.75 89 PHE A O 1
ATOM 674 N N . ALA A 1 90 ? -15.138 2.547 3.643 1.00 90.50 90 ALA A N 1
ATOM 675 C CA . ALA A 1 90 ? -15.288 2.999 2.263 1.00 90.50 90 ALA A CA 1
ATOM 676 C C . ALA A 1 90 ? -13.991 2.853 1.439 1.00 90.50 90 ALA A C 1
ATOM 678 O O . ALA A 1 90 ? -12.922 3.328 1.828 1.00 90.50 90 ALA A O 1
ATOM 679 N N . LEU A 1 91 ? -14.114 2.251 0.252 1.00 90.75 91 LEU A N 1
ATOM 680 C CA . LEU A 1 91 ? -13.048 2.176 -0.745 1.00 90.75 91 LEU A CA 1
ATOM 681 C C . LEU A 1 91 ? -13.357 3.044 -1.961 1.00 90.75 91 LEU A C 1
ATOM 683 O O . LEU A 1 91 ? -14.479 3.045 -2.474 1.00 90.75 91 LEU A O 1
ATOM 687 N N . SER A 1 92 ? -12.319 3.696 -2.475 1.00 91.19 92 SER A N 1
ATOM 688 C CA . SER A 1 92 ? -12.386 4.507 -3.687 1.00 91.19 92 SER A CA 1
ATOM 689 C C . SER A 1 92 ? -11.594 3.854 -4.808 1.00 91.19 92 SER A C 1
ATOM 691 O O . SER A 1 92 ? -10.564 3.217 -4.578 1.00 91.19 92 SER A O 1
ATOM 693 N N . ARG A 1 93 ? -12.069 4.021 -6.044 1.00 91.56 93 ARG A N 1
ATOM 694 C CA . ARG A 1 93 ? -11.328 3.570 -7.221 1.00 91.56 93 ARG A CA 1
ATOM 695 C C . ARG A 1 93 ? -10.070 4.418 -7.391 1.00 91.56 93 ARG A C 1
ATOM 697 O O . ARG A 1 93 ? -10.132 5.641 -7.295 1.00 91.56 93 ARG A O 1
ATOM 704 N N . VAL A 1 94 ? -8.946 3.767 -7.662 1.00 86.69 94 VAL A N 1
ATOM 705 C CA . VAL A 1 94 ? -7.692 4.440 -7.999 1.00 86.69 94 VAL A CA 1
ATOM 706 C C . VAL A 1 94 ? -7.833 5.045 -9.391 1.00 86.69 94 VAL A C 1
ATOM 708 O O . VAL A 1 94 ? -7.979 4.322 -10.381 1.00 86.69 94 VAL A O 1
ATOM 711 N N . ASP A 1 95 ? -7.815 6.373 -9.455 1.00 88.38 95 ASP A N 1
ATOM 712 C CA . ASP A 1 95 ? -7.908 7.121 -10.703 1.00 88.38 95 ASP A CA 1
ATOM 713 C C . ASP A 1 95 ? -6.578 7.103 -11.472 1.00 88.38 95 ASP A C 1
ATOM 715 O O . ASP A 1 95 ? -5.504 7.327 -10.906 1.00 88.38 95 ASP A O 1
ATOM 719 N N . ALA A 1 96 ? -6.658 6.847 -12.780 1.00 82.06 96 ALA A N 1
ATOM 720 C CA . ALA A 1 96 ? -5.487 6.716 -13.639 1.00 82.06 96 ALA A CA 1
ATOM 721 C C . ALA A 1 96 ? -4.735 8.042 -13.789 1.00 82.06 96 ALA A C 1
ATOM 723 O O . ALA A 1 96 ? -3.507 8.047 -13.748 1.00 82.06 96 ALA A O 1
ATOM 724 N N . ALA A 1 97 ? -5.449 9.163 -13.933 1.00 78.12 97 ALA A N 1
ATOM 725 C CA . ALA A 1 97 ? -4.824 10.472 -14.098 1.00 78.12 97 ALA A CA 1
ATOM 726 C C . ALA A 1 97 ? -4.105 10.907 -12.815 1.00 78.12 97 ALA A C 1
ATOM 728 O O . ALA A 1 97 ? -2.960 11.349 -12.869 1.00 78.12 97 ALA A O 1
ATOM 729 N N . THR A 1 98 ? -4.733 10.692 -11.660 1.00 74.12 98 THR A N 1
ATOM 730 C CA . THR A 1 98 ? -4.148 10.946 -10.338 1.00 74.12 98 THR A CA 1
ATOM 731 C C . THR A 1 98 ? -2.922 10.067 -10.096 1.00 74.12 98 THR A C 1
ATOM 733 O O . THR A 1 98 ? -1.896 10.558 -9.628 1.00 74.12 98 THR A O 1
ATOM 736 N N . LEU A 1 99 ? -2.986 8.776 -10.449 1.00 70.88 99 LEU A N 1
ATOM 737 C CA . LEU A 1 99 ? -1.839 7.873 -10.346 1.00 70.88 99 LEU A CA 1
ATOM 738 C C . LEU A 1 99 ? -0.689 8.328 -11.255 1.00 70.88 99 LEU A C 1
ATOM 740 O O . LEU A 1 99 ? 0.443 8.414 -10.793 1.00 70.88 99 LEU A O 1
ATOM 744 N N . GLN A 1 100 ? -0.977 8.673 -12.512 1.00 67.62 100 GLN A N 1
ATOM 745 C CA . GLN A 1 100 ? 0.017 9.175 -13.465 1.00 67.62 100 GLN A CA 1
ATOM 746 C C . GLN A 1 100 ? 0.645 10.489 -13.004 1.00 67.62 100 GLN A C 1
ATOM 748 O O . GLN A 1 100 ? 1.860 10.622 -13.052 1.00 67.62 100 GLN A O 1
ATOM 753 N N . GLN A 1 101 ? -0.139 11.431 -12.478 1.00 67.00 101 GLN A N 1
ATOM 754 C CA . GLN A 1 101 ? 0.393 12.653 -11.871 1.00 67.00 101 GLN A CA 1
ATOM 755 C C . GLN A 1 101 ? 1.303 12.335 -10.682 1.00 67.00 101 GLN A C 1
ATOM 757 O O . GLN A 1 101 ? 2.386 12.898 -10.580 1.00 67.00 101 GLN A O 1
ATOM 762 N N . ARG A 1 102 ? 0.916 11.389 -9.817 1.00 65.88 102 ARG A N 1
ATOM 763 C CA . ARG A 1 102 ? 1.736 10.970 -8.670 1.00 65.88 102 ARG A CA 1
ATOM 764 C C . ARG A 1 102 ? 3.016 10.232 -9.071 1.00 65.88 102 ARG A C 1
ATOM 766 O O . ARG A 1 102 ? 3.963 10.229 -8.298 1.00 65.88 102 ARG A O 1
ATOM 773 N N . LEU A 1 103 ? 3.020 9.564 -10.223 1.00 63.22 103 LEU A N 1
ATOM 774 C CA . LEU A 1 103 ? 4.204 8.922 -10.800 1.00 63.22 103 LEU A CA 1
ATOM 775 C C . LEU A 1 103 ? 5.094 9.934 -11.543 1.00 63.22 103 LEU A C 1
ATOM 777 O O . LEU A 1 103 ? 6.310 9.782 -11.540 1.00 63.22 103 LEU A O 1
ATOM 781 N N . ALA A 1 104 ? 4.491 10.952 -12.166 1.00 57.75 104 ALA A N 1
ATOM 782 C CA . ALA A 1 104 ? 5.170 12.003 -12.926 1.00 57.75 104 ALA A CA 1
ATOM 783 C C . ALA A 1 104 ? 5.792 13.084 -12.033 1.00 57.75 104 ALA A C 1
ATOM 785 O O . ALA A 1 104 ? 6.814 13.668 -12.392 1.00 57.75 104 ALA A O 1
ATOM 786 N N . VAL A 1 105 ? 5.210 13.331 -10.857 1.00 57.62 105 VAL A N 1
ATOM 787 C CA . VAL A 1 105 ? 5.940 13.908 -9.727 1.00 57.62 105 VAL A CA 1
ATOM 788 C C . VAL A 1 105 ? 6.947 12.834 -9.328 1.00 57.62 105 VAL A C 1
ATOM 790 O O . VAL A 1 105 ? 6.607 11.921 -8.580 1.00 57.62 105 VAL A O 1
ATOM 793 N N . GLY A 1 106 ? 8.127 12.864 -9.960 1.00 50.16 106 GLY A N 1
ATOM 794 C CA . GLY A 1 106 ? 9.163 11.843 -9.817 1.00 50.16 106 GLY A CA 1
ATOM 795 C C . GLY A 1 106 ? 9.316 11.439 -8.357 1.00 50.16 106 GLY A C 1
ATOM 796 O O . GLY A 1 106 ? 9.265 12.290 -7.468 1.00 50.16 106 GLY A O 1
ATOM 797 N N . LYS A 1 107 ? 9.439 10.130 -8.099 1.00 54.78 107 LYS A N 1
ATOM 798 C CA . LYS A 1 107 ? 9.321 9.594 -6.735 1.00 54.78 107 LYS A CA 1
ATOM 799 C C . LYS A 1 107 ? 10.326 10.216 -5.749 1.00 54.78 107 LYS A C 1
ATOM 801 O O . LYS A 1 107 ? 10.065 10.124 -4.554 1.00 54.78 107 LYS A O 1
ATOM 806 N N . PHE A 1 108 ? 11.398 10.867 -6.223 1.00 55.75 108 PHE A N 1
ATOM 807 C CA . PHE A 1 108 ? 12.376 11.593 -5.408 1.00 55.75 108 PHE A CA 1
ATOM 808 C C . PHE A 1 108 ? 12.983 12.773 -6.167 1.00 55.75 108 PHE A C 1
ATOM 810 O O . PHE A 1 108 ? 13.272 12.668 -7.362 1.00 55.75 108 PHE A O 1
ATOM 817 N N . ASP A 1 109 ? 13.241 13.864 -5.448 1.00 54.53 109 ASP A N 1
ATOM 818 C CA . ASP A 1 109 ? 14.091 14.948 -5.931 1.00 54.53 109 ASP A CA 1
ATOM 819 C C . ASP A 1 109 ? 15.500 14.412 -6.237 1.00 54.53 109 ASP A C 1
ATOM 821 O O . ASP A 1 109 ? 16.028 13.542 -5.537 1.00 54.53 109 ASP A O 1
ATOM 825 N N . GLN A 1 110 ? 16.135 14.925 -7.295 1.00 56.69 110 GLN A N 1
ATOM 826 C CA . GLN A 1 110 ? 17.562 14.684 -7.504 1.00 56.69 110 GLN A CA 1
ATOM 827 C C . GLN A 1 110 ? 18.331 15.310 -6.342 1.00 56.69 110 GLN A C 1
ATOM 829 O O . GLN A 1 110 ? 18.276 16.523 -6.137 1.00 56.69 110 GLN A O 1
ATOM 834 N N . THR A 1 111 ? 19.064 14.494 -5.590 1.00 65.56 111 THR A N 1
ATOM 835 C CA . THR A 1 111 ? 19.871 14.966 -4.463 1.00 65.56 111 THR A CA 1
ATOM 836 C C . THR A 1 111 ? 21.358 14.831 -4.756 1.00 65.56 111 THR A C 1
ATOM 838 O O . THR A 1 111 ? 21.778 14.146 -5.690 1.00 65.56 111 THR A O 1
ATOM 841 N N . GLY A 1 112 ? 22.186 15.512 -3.958 1.00 73.25 112 GLY A N 1
ATOM 842 C CA . GLY A 1 112 ? 23.645 15.423 -4.073 1.00 73.25 112 GLY A CA 1
ATOM 843 C C . GLY A 1 112 ? 24.226 14.070 -3.642 1.00 73.25 112 GLY A C 1
ATOM 844 O O . GLY A 1 112 ? 25.383 13.789 -3.944 1.00 73.25 112 GLY A O 1
ATOM 845 N N . THR A 1 113 ? 23.439 13.227 -2.966 1.00 84.00 113 THR A N 1
ATOM 846 C CA . THR A 1 113 ? 23.877 11.941 -2.411 1.00 84.00 113 THR A CA 1
ATOM 847 C C . THR A 1 113 ? 23.098 10.805 -3.063 1.00 84.00 113 THR A C 1
ATOM 849 O O . THR A 1 113 ? 21.872 10.782 -3.002 1.00 84.00 113 THR A O 1
ATOM 852 N N . ARG A 1 114 ? 23.788 9.828 -3.660 1.00 90.31 114 ARG A N 1
ATOM 853 C CA . ARG A 1 114 ? 23.139 8.694 -4.335 1.00 90.31 114 ARG A CA 1
ATOM 854 C C . ARG A 1 114 ? 23.962 7.413 -4.272 1.00 90.31 114 ARG A C 1
ATOM 856 O O . ARG A 1 114 ? 25.189 7.467 -4.205 1.00 90.31 114 ARG A O 1
ATOM 863 N N . PHE A 1 115 ? 23.282 6.274 -4.349 1.00 90.69 115 PHE A N 1
ATOM 864 C CA . PHE A 1 115 ? 23.894 4.990 -4.679 1.00 90.69 115 PHE A CA 1
ATOM 865 C C . PHE A 1 115 ? 23.698 4.685 -6.159 1.00 90.69 115 PHE A C 1
ATOM 867 O O . PHE A 1 115 ? 22.618 4.886 -6.708 1.00 90.69 115 PHE A O 1
ATOM 874 N N . GLU A 1 116 ? 24.733 4.149 -6.791 1.00 93.88 116 GLU A N 1
ATOM 875 C CA . GLU A 1 116 ? 24.683 3.669 -8.168 1.00 93.88 116 GLU A CA 1
ATOM 876 C C . GLU A 1 116 ? 25.241 2.254 -8.218 1.00 93.88 116 GLU A C 1
ATOM 878 O O . GLU A 1 116 ? 26.169 1.913 -7.481 1.00 93.88 116 GLU A O 1
ATOM 883 N N . GLY A 1 117 ? 24.692 1.428 -9.099 1.00 95.31 117 GLY A N 1
ATOM 884 C CA . GLY A 1 117 ? 25.156 0.059 -9.252 1.00 95.31 117 GLY A CA 1
ATOM 885 C C . GLY A 1 117 ? 24.511 -0.645 -10.432 1.00 95.31 117 GLY A C 1
ATOM 886 O O . GLY A 1 117 ? 23.858 -0.021 -11.270 1.00 95.31 117 GLY A O 1
ATOM 887 N N . GLN A 1 118 ? 24.719 -1.958 -10.494 1.00 97.62 118 GLN A N 1
ATOM 888 C CA . GLN A 1 118 ? 24.166 -2.826 -11.524 1.00 97.62 118 GLN A CA 1
ATOM 889 C C . GLN A 1 118 ? 23.562 -4.069 -10.869 1.00 97.62 118 GLN A C 1
ATOM 891 O O . GLN A 1 118 ? 24.229 -4.745 -10.086 1.00 97.62 118 GLN A O 1
ATOM 896 N N . VAL A 1 119 ? 22.304 -4.366 -11.183 1.00 96.44 119 VAL A N 1
ATOM 897 C CA . VAL A 1 119 ? 21.642 -5.608 -10.786 1.00 96.44 119 VAL A CA 1
ATOM 898 C C . VAL A 1 119 ? 21.961 -6.670 -11.827 1.00 96.44 119 VAL A C 1
ATOM 900 O O . VAL A 1 119 ? 21.654 -6.513 -13.010 1.00 96.44 119 VAL A O 1
ATOM 903 N N . VAL A 1 120 ? 22.576 -7.759 -11.373 1.00 97.62 120 VAL A N 1
ATOM 904 C CA . VAL A 1 120 ? 22.968 -8.890 -12.213 1.00 97.62 120 VAL A CA 1
ATOM 905 C C . VAL A 1 120 ? 22.462 -10.207 -11.631 1.00 97.62 120 VAL A C 1
ATOM 907 O O . VAL A 1 120 ? 22.263 -10.345 -10.423 1.00 97.62 120 VAL A O 1
ATOM 910 N N . THR A 1 121 ? 22.264 -11.193 -12.497 1.00 95.31 121 THR A N 1
ATOM 911 C CA . THR A 1 121 ? 22.073 -12.594 -12.107 1.00 95.31 121 THR A CA 1
ATOM 912 C C . THR A 1 121 ? 23.352 -13.171 -11.493 1.00 95.31 121 THR A C 1
ATOM 914 O O . THR A 1 121 ? 24.423 -12.564 -11.551 1.00 95.31 121 THR A O 1
ATOM 917 N N . ARG A 1 122 ? 23.270 -14.393 -10.951 1.00 94.56 122 ARG A N 1
ATOM 918 C CA . ARG A 1 122 ? 24.443 -15.117 -10.432 1.00 94.56 122 ARG A CA 1
ATOM 919 C C . ARG A 1 122 ? 25.562 -15.278 -11.471 1.00 94.56 122 ARG A C 1
ATOM 921 O O . ARG A 1 122 ? 26.727 -15.281 -11.090 1.00 94.56 122 ARG A O 1
ATOM 928 N N . ASP A 1 123 ? 25.205 -15.364 -12.750 1.00 95.75 123 ASP A N 1
ATOM 929 C CA . ASP A 1 123 ? 26.146 -15.544 -13.861 1.00 95.75 123 ASP A CA 1
ATOM 930 C C . ASP A 1 123 ? 26.657 -14.203 -14.429 1.00 95.75 123 ASP A C 1
ATOM 932 O O . ASP A 1 123 ? 27.408 -14.180 -15.402 1.00 95.75 123 ASP A O 1
ATOM 936 N N . GLY A 1 124 ? 26.260 -13.072 -13.831 1.00 95.81 124 GLY A N 1
ATOM 937 C CA . GLY A 1 124 ? 26.719 -11.729 -14.197 1.00 95.81 124 GLY A CA 1
ATOM 938 C C . GLY A 1 124 ? 25.900 -11.031 -15.289 1.00 95.81 124 GLY A C 1
ATOM 939 O O . GLY A 1 124 ? 26.208 -9.894 -15.636 1.00 95.81 124 GLY A O 1
ATOM 940 N N . ALA A 1 125 ? 24.848 -11.662 -15.820 1.00 97.69 125 ALA A N 1
ATOM 941 C CA . ALA A 1 125 ? 23.975 -11.027 -16.812 1.00 97.69 125 ALA A CA 1
ATOM 942 C C . ALA A 1 125 ? 23.103 -9.926 -16.171 1.00 97.69 125 ALA A C 1
ATOM 944 O O . ALA A 1 125 ? 22.542 -10.186 -15.102 1.00 97.69 125 ALA A O 1
ATOM 945 N N . PRO A 1 126 ? 22.954 -8.739 -16.793 1.00 97.81 126 PRO A N 1
ATOM 946 C CA . PRO A 1 126 ? 22.128 -7.654 -16.264 1.00 97.81 126 PRO A CA 1
ATOM 947 C C . PRO A 1 126 ? 20.644 -8.028 -16.215 1.00 97.81 126 PRO A C 1
ATOM 949 O O . PRO A 1 126 ? 20.163 -8.800 -17.045 1.00 97.81 126 PRO A O 1
ATOM 952 N N . VAL A 1 127 ? 19.921 -7.464 -15.245 1.00 96.88 127 VAL A N 1
ATOM 953 C CA . VAL A 1 127 ? 18.481 -7.694 -15.067 1.00 96.88 127 VAL A CA 1
ATOM 954 C C . VAL A 1 127 ? 17.722 -6.377 -15.196 1.00 96.88 127 VAL A C 1
ATOM 956 O O . VAL A 1 127 ? 17.972 -5.442 -14.438 1.00 96.88 127 VAL A O 1
ATOM 959 N N . GLU A 1 128 ? 16.787 -6.320 -16.141 1.00 94.44 128 GLU A N 1
ATOM 960 C CA . GLU A 1 128 ? 15.899 -5.178 -16.390 1.00 94.44 128 GLU A CA 1
ATOM 961 C C . GLU A 1 128 ? 14.663 -5.210 -15.478 1.00 94.44 128 GLU A C 1
ATOM 963 O O . GLU A 1 128 ? 14.198 -6.278 -15.073 1.00 94.44 128 GLU A O 1
ATOM 968 N N . GLY A 1 129 ? 14.106 -4.037 -15.175 1.00 84.19 129 GLY A N 1
ATOM 969 C CA . GLY A 1 129 ? 12.825 -3.912 -14.479 1.00 84.19 129 GLY A CA 1
ATOM 970 C C . GLY A 1 129 ? 12.898 -4.102 -12.963 1.00 84.19 129 GLY A C 1
ATOM 971 O O . GLY A 1 129 ? 11.862 -4.235 -12.312 1.00 84.19 129 GLY A O 1
ATOM 972 N N . ILE A 1 130 ? 14.100 -4.121 -12.382 1.00 88.88 130 ILE A N 1
ATOM 973 C CA . ILE A 1 130 ? 14.304 -4.307 -10.944 1.00 88.88 130 ILE A CA 1
ATOM 974 C C . ILE A 1 130 ? 14.345 -2.958 -10.242 1.00 88.88 130 ILE A C 1
ATOM 976 O O . ILE A 1 130 ? 15.056 -2.047 -10.651 1.00 88.88 130 ILE A O 1
ATOM 980 N N . TYR A 1 131 ? 13.618 -2.850 -9.136 1.00 85.38 131 TYR A N 1
ATOM 981 C CA . TYR A 1 131 ? 13.695 -1.700 -8.246 1.00 85.38 131 TYR A CA 1
ATOM 982 C C . TYR A 1 131 ? 14.659 -1.980 -7.092 1.00 85.38 131 TYR A C 1
ATOM 984 O O . TYR A 1 131 ? 14.631 -3.061 -6.502 1.00 85.38 131 TYR A O 1
ATOM 992 N N . VAL A 1 132 ? 15.471 -0.987 -6.731 1.00 87.69 132 VAL A N 1
ATOM 993 C CA . VAL A 1 132 ? 16.326 -1.015 -5.540 1.00 87.69 132 VAL A CA 1
ATOM 994 C C . VAL A 1 132 ? 15.710 -0.135 -4.459 1.00 87.69 132 VAL A C 1
ATOM 996 O O . VAL A 1 132 ? 15.275 0.985 -4.727 1.00 87.69 132 VAL A O 1
ATOM 999 N N . PHE A 1 133 ? 15.674 -0.645 -3.229 1.00 85.12 133 PHE A N 1
ATOM 1000 C CA . PHE A 1 133 ? 15.078 0.022 -2.074 1.00 85.12 133 PHE A CA 1
ATOM 1001 C C . PHE A 1 133 ? 16.128 0.290 -0.996 1.00 85.12 133 PHE A C 1
ATOM 1003 O O . PHE A 1 133 ? 16.942 -0.585 -0.702 1.00 85.12 133 PHE A O 1
ATOM 1010 N N . ALA A 1 134 ? 16.060 1.458 -0.357 1.00 80.50 134 ALA A N 1
ATOM 1011 C CA . ALA A 1 134 ? 16.805 1.750 0.865 1.00 80.50 134 ALA A CA 1
ATOM 1012 C C . ALA A 1 134 ? 15.855 1.970 2.041 1.00 80.50 134 ALA A C 1
ATOM 1014 O O . ALA A 1 134 ? 14.819 2.625 1.915 1.00 80.50 134 ALA A O 1
ATOM 1015 N N . TYR A 1 135 ? 16.254 1.437 3.191 1.00 76.25 135 TYR A N 1
ATOM 1016 C CA . TYR A 1 135 ? 15.557 1.550 4.464 1.00 76.25 135 TYR A CA 1
ATOM 1017 C C . TYR A 1 135 ? 16.520 2.142 5.489 1.00 76.25 135 TYR A C 1
ATOM 1019 O O . TYR A 1 135 ? 17.685 1.752 5.534 1.00 76.25 135 TYR A O 1
ATOM 1027 N N . LEU A 1 136 ? 16.030 3.059 6.322 1.00 70.88 136 LEU A N 1
ATOM 1028 C CA . LEU A 1 136 ? 16.774 3.525 7.498 1.00 70.88 136 LEU A CA 1
ATOM 1029 C C . LEU A 1 136 ? 16.757 2.492 8.635 1.00 70.88 136 LEU A C 1
ATOM 1031 O O . LEU A 1 136 ? 17.679 2.442 9.445 1.00 70.88 136 LEU A O 1
ATOM 1035 N N . ASP A 1 137 ? 15.718 1.658 8.681 1.00 68.62 137 ASP A N 1
ATOM 1036 C CA . ASP A 1 137 ? 15.578 0.582 9.654 1.00 68.62 137 ASP A CA 1
ATOM 1037 C C . ASP A 1 137 ? 16.210 -0.715 9.127 1.00 68.62 137 ASP A C 1
ATOM 1039 O O . ASP A 1 137 ? 15.870 -1.194 8.041 1.00 68.62 137 ASP A O 1
ATOM 1043 N N . SER A 1 138 ? 17.100 -1.316 9.920 1.00 70.56 138 SER A N 1
ATOM 1044 C CA . SER A 1 138 ? 17.795 -2.565 9.582 1.00 70.56 138 SER A CA 1
ATOM 1045 C C . SER A 1 138 ? 16.871 -3.777 9.475 1.00 70.56 138 SER A C 1
ATOM 1047 O O . SER A 1 138 ? 17.239 -4.774 8.856 1.00 70.56 138 SER A O 1
ATOM 1049 N N . ARG A 1 139 ? 15.659 -3.701 10.032 1.00 63.66 139 ARG A N 1
ATOM 1050 C CA . ARG A 1 139 ? 14.617 -4.718 9.863 1.00 63.66 139 ARG A CA 1
ATOM 1051 C C . ARG A 1 139 ? 14.069 -4.733 8.431 1.00 63.66 139 ARG A C 1
ATOM 1053 O O . ARG A 1 139 ? 13.467 -5.728 8.041 1.00 63.66 139 ARG A O 1
ATOM 1060 N N . MET A 1 140 ? 14.281 -3.659 7.655 1.00 63.06 140 MET A N 1
ATOM 1061 C CA . MET A 1 140 ? 13.818 -3.497 6.267 1.00 63.06 140 MET A CA 1
ATOM 1062 C C . MET A 1 140 ? 12.306 -3.723 6.110 1.00 63.06 140 MET A C 1
ATOM 1064 O O . MET A 1 140 ? 11.835 -4.372 5.175 1.00 63.06 140 MET A O 1
ATOM 1068 N N . VAL A 1 141 ? 11.537 -3.192 7.062 1.00 48.12 141 VAL A N 1
ATOM 1069 C CA .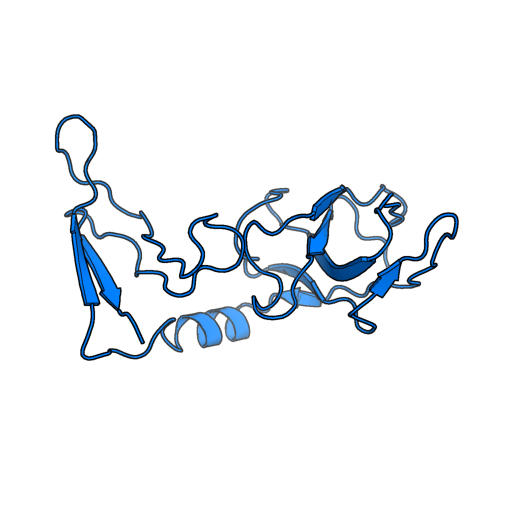 VAL A 1 141 ? 10.077 -3.329 7.130 1.00 48.12 141 VAL A CA 1
ATOM 1070 C C . VAL A 1 141 ? 9.414 -1.988 6.785 1.00 48.12 141 VAL A C 1
ATOM 1072 O O . VAL A 1 141 ? 9.908 -0.938 7.178 1.00 48.12 141 VAL A O 1
ATOM 1075 N N . GLY A 1 142 ? 8.278 -2.009 6.075 1.00 54.41 142 GLY A N 1
ATOM 1076 C CA . GLY A 1 142 ? 7.475 -0.809 5.771 1.00 54.41 142 GLY A CA 1
ATOM 1077 C C . GLY A 1 142 ? 7.791 -0.125 4.432 1.00 54.41 142 GLY A C 1
ATOM 1078 O O . GLY A 1 142 ? 8.367 -0.727 3.531 1.00 54.41 142 GLY A O 1
ATOM 1079 N N . LYS A 1 143 ? 7.352 1.124 4.238 1.00 56.84 143 LYS A N 1
ATOM 1080 C CA . LYS A 1 143 ? 7.666 1.874 3.009 1.00 56.84 143 LYS A CA 1
ATOM 1081 C C . LYS A 1 143 ? 9.172 2.165 2.996 1.00 56.84 143 LYS A C 1
ATOM 1083 O O . LYS A 1 143 ? 9.658 2.744 3.966 1.00 56.84 143 LYS A O 1
ATOM 1088 N N . PRO A 1 144 ? 9.904 1.813 1.927 1.00 66.50 144 PRO A N 1
ATOM 1089 C CA . PRO A 1 144 ? 11.308 2.181 1.827 1.00 66.50 144 PRO A CA 1
ATOM 1090 C C . PRO A 1 144 ? 11.468 3.702 1.847 1.00 66.50 144 PRO A C 1
ATOM 1092 O O . PRO A 1 144 ? 10.659 4.430 1.266 1.00 66.50 144 PRO A O 1
ATOM 1095 N N . THR A 1 145 ? 12.524 4.173 2.507 1.00 73.94 145 THR A N 1
ATOM 1096 C CA . THR A 1 145 ? 12.878 5.596 2.574 1.00 73.94 145 THR A CA 1
ATOM 1097 C C . THR A 1 145 ? 13.200 6.129 1.180 1.00 73.94 145 THR A C 1
ATOM 1099 O O . THR A 1 145 ? 12.779 7.228 0.831 1.00 73.94 145 THR A O 1
ATOM 1102 N N . HIS A 1 146 ? 13.859 5.309 0.355 1.00 78.94 146 HIS A N 1
ATOM 1103 C CA . HIS A 1 146 ? 14.169 5.633 -1.036 1.00 78.94 146 HIS A CA 1
ATOM 1104 C C . HIS A 1 146 ? 13.895 4.429 -1.943 1.00 78.94 146 HIS A C 1
ATOM 1106 O O . HIS A 1 146 ? 14.145 3.283 -1.561 1.00 78.94 146 HIS A O 1
ATOM 1112 N N . ILE A 1 147 ? 13.417 4.686 -3.160 1.00 81.94 147 ILE A N 1
ATOM 1113 C CA . ILE A 1 147 ? 13.237 3.687 -4.224 1.00 81.94 147 ILE A CA 1
ATOM 1114 C C . ILE A 1 147 ? 13.829 4.233 -5.527 1.00 81.94 147 ILE A C 1
ATOM 1116 O O . ILE A 1 147 ? 13.646 5.405 -5.845 1.00 81.94 147 ILE A O 1
ATOM 1120 N N . SER A 1 148 ? 14.571 3.402 -6.258 1.00 85.12 148 SER A N 1
ATOM 1121 C CA . SER A 1 148 ? 15.138 3.772 -7.559 1.00 85.12 148 SER A CA 1
ATOM 1122 C C . SER A 1 148 ? 14.064 3.780 -8.649 1.00 85.12 148 SER A C 1
ATOM 1124 O O . SER A 1 148 ? 12.972 3.246 -8.465 1.00 85.12 148 SER A O 1
ATOM 1126 N N . ASP A 1 149 ? 14.398 4.293 -9.828 1.00 84.75 149 ASP A N 1
ATOM 1127 C CA . ASP A 1 149 ? 13.710 3.870 -11.051 1.00 84.75 149 ASP A CA 1
ATOM 1128 C C . ASP A 1 149 ? 13.983 2.377 -11.333 1.00 84.75 149 ASP A C 1
ATOM 1130 O O . ASP A 1 149 ? 14.956 1.822 -10.794 1.00 84.75 149 ASP A O 1
ATOM 1134 N N . PRO A 1 150 ? 13.137 1.691 -12.129 1.00 86.25 150 PRO A N 1
ATOM 1135 C CA . PRO A 1 150 ? 13.430 0.322 -12.535 1.00 86.25 150 PRO A CA 1
ATOM 1136 C C . PRO A 1 150 ? 14.737 0.284 -13.333 1.00 86.25 150 PRO A C 1
ATOM 1138 O O . PRO A 1 150 ? 15.009 1.181 -14.133 1.00 86.25 150 PRO A O 1
ATOM 1141 N N . THR A 1 151 ? 15.541 -0.758 -13.133 1.00 91.75 151 THR A N 1
ATOM 1142 C CA . THR A 1 151 ? 16.788 -0.944 -13.878 1.00 91.75 151 THR A CA 1
ATOM 1143 C C . THR A 1 151 ? 16.531 -0.995 -15.381 1.00 91.75 151 THR A C 1
ATOM 1145 O O . THR A 1 151 ? 15.580 -1.634 -15.835 1.00 91.75 151 THR A O 1
ATOM 1148 N N . GLY A 1 152 ? 17.400 -0.340 -16.156 1.00 89.56 152 GLY A N 1
ATOM 1149 C CA . GLY A 1 152 ? 17.373 -0.425 -17.616 1.00 89.56 152 GLY A CA 1
ATOM 1150 C C . GLY A 1 152 ? 17.807 -1.801 -18.128 1.00 89.56 152 GLY A C 1
ATOM 1151 O O . 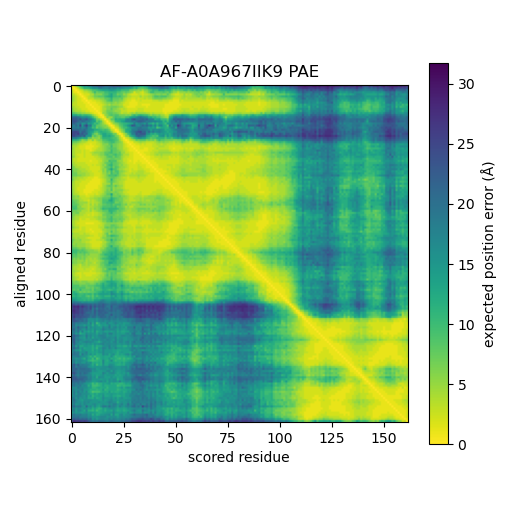GLY A 1 152 ? 18.184 -2.683 -17.355 1.00 89.56 152 GLY A O 1
ATOM 1152 N N . SER A 1 153 ? 17.828 -1.979 -19.450 1.00 96.69 153 SER A N 1
ATOM 1153 C CA . SER A 1 153 ? 18.296 -3.219 -20.095 1.00 96.69 153 SER A CA 1
ATOM 1154 C C . SER A 1 153 ? 19.761 -3.563 -19.780 1.00 96.69 153 SER A C 1
ATOM 1156 O O . SER A 1 153 ? 20.197 -4.698 -19.951 1.00 96.69 153 SER A O 1
ATOM 1158 N N . ASP A 1 154 ? 20.543 -2.580 -19.331 1.00 96.38 154 ASP A N 1
ATOM 1159 C CA . ASP A 1 154 ? 21.915 -2.748 -18.853 1.00 96.38 154 ASP A CA 1
ATOM 1160 C C . ASP A 1 154 ? 21.995 -3.082 -17.353 1.00 96.38 154 ASP A C 1
ATOM 1162 O O . ASP A 1 154 ? 23.090 -3.214 -16.809 1.00 96.38 154 ASP A O 1
ATOM 1166 N N . GLY A 1 155 ? 20.859 -3.233 -16.671 1.00 96.31 155 GLY A N 1
ATOM 1167 C CA . GLY A 1 155 ? 20.766 -3.550 -15.251 1.00 96.31 155 GLY A CA 1
ATOM 1168 C C . GLY A 1 155 ? 21.175 -2.408 -14.323 1.00 96.31 155 GLY A C 1
ATOM 1169 O O . GLY A 1 155 ? 21.258 -2.629 -13.115 1.00 96.31 155 GLY A O 1
ATOM 1170 N N . ARG A 1 156 ? 21.474 -1.205 -14.832 1.00 97.38 156 ARG A N 1
ATOM 1171 C CA . ARG A 1 156 ? 21.936 -0.097 -13.988 1.00 97.38 156 ARG A CA 1
ATOM 1172 C C . ARG A 1 156 ? 20.796 0.532 -13.206 1.00 97.38 156 ARG A C 1
ATOM 1174 O O . ARG A 1 156 ? 19.692 0.688 -13.720 1.00 97.38 156 ARG A O 1
ATOM 1181 N N . TYR A 1 157 ? 21.097 0.935 -11.974 1.00 93.75 157 TYR A N 1
ATOM 1182 C CA . TYR A 1 157 ? 20.194 1.718 -11.137 1.00 93.75 157 TYR A C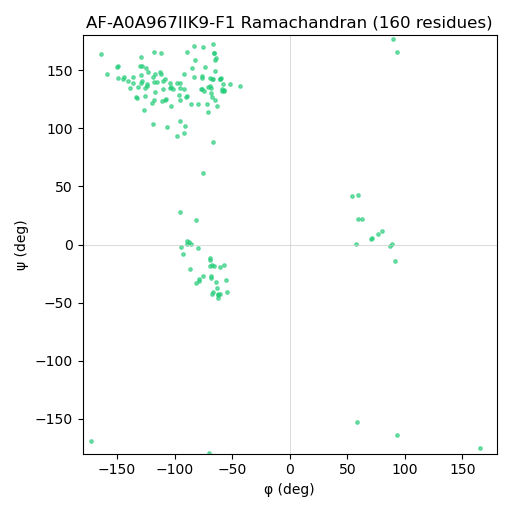A 1
ATOM 1183 C C . TYR A 1 157 ? 20.900 2.941 -10.554 1.00 93.75 157 TYR A C 1
ATOM 1185 O O . TYR A 1 157 ? 22.110 2.931 -10.309 1.00 93.75 157 TYR A O 1
ATOM 1193 N N . VAL A 1 158 ? 20.100 3.967 -10.271 1.00 91.19 158 VAL A N 1
ATOM 1194 C CA . VAL A 1 158 ? 20.471 5.122 -9.453 1.00 91.19 158 VAL A CA 1
ATOM 1195 C C . VAL A 1 158 ? 19.432 5.254 -8.344 1.00 91.19 158 VAL A C 1
ATOM 1197 O O . VAL A 1 158 ? 18.232 5.273 -8.611 1.00 91.19 158 VAL A O 1
ATOM 1200 N N . LEU A 1 159 ? 19.888 5.328 -7.099 1.00 88.56 159 LEU A N 1
ATOM 1201 C CA . LEU A 1 159 ? 19.057 5.525 -5.917 1.00 88.56 159 LEU A CA 1
ATOM 1202 C C . LEU A 1 159 ? 19.468 6.825 -5.229 1.00 88.56 159 LEU A C 1
ATOM 1204 O O . LEU A 1 159 ? 20.503 6.874 -4.564 1.00 88.56 159 LEU A O 1
ATOM 1208 N N . ASN A 1 160 ? 18.664 7.871 -5.392 1.00 85.31 160 ASN A N 1
ATOM 1209 C CA . ASN A 1 160 ? 18.906 9.159 -4.744 1.00 85.31 160 ASN A CA 1
ATOM 1210 C C . ASN A 1 160 ? 18.495 9.089 -3.268 1.00 85.31 160 ASN A C 1
ATOM 1212 O O . ASN A 1 160 ? 17.422 8.578 -2.944 1.00 85.31 160 ASN A O 1
ATOM 1216 N N . LEU A 1 161 ? 19.358 9.590 -2.385 1.00 80.00 161 LEU A N 1
ATOM 1217 C CA . LEU A 1 161 ? 19.137 9.659 -0.943 1.00 80.00 161 LEU A CA 1
ATOM 1218 C C . LEU A 1 161 ? 18.871 11.127 -0.598 1.00 80.00 161 LEU A C 1
ATOM 1220 O O . LEU A 1 161 ? 19.796 11.945 -0.614 1.00 80.00 161 LEU A O 1
ATOM 1224 N N . GLY A 1 162 ? 17.601 11.473 -0.404 1.00 68.00 162 GLY A N 1
ATOM 1225 C CA . GLY A 1 162 ? 17.115 12.839 -0.202 1.00 68.00 162 GLY A CA 1
ATOM 1226 C C . GLY A 1 162 ? 16.150 12.968 0.948 1.00 68.00 162 GLY A C 1
ATOM 1227 O O . GLY A 1 162 ? 15.294 12.066 1.062 1.00 68.00 162 GLY A O 1
#

Radius of gyration: 18.42 Å; Cα contacts (8 Å, |Δi|>4): 322; chains: 1; bounding box: 49×31×46 Å